Protein AF-A0A3A4S8Z6-F1 (afdb_monomer)

Sequence (65 aa):
MQVVISSALISAFIKAGKDDYVGGLAGQISGLIKEIKPAGQLLEELVEETVEILSRRLPGEVVAK

pLDDT: mean 87.83, std 9.51, range [58.03, 98.69]

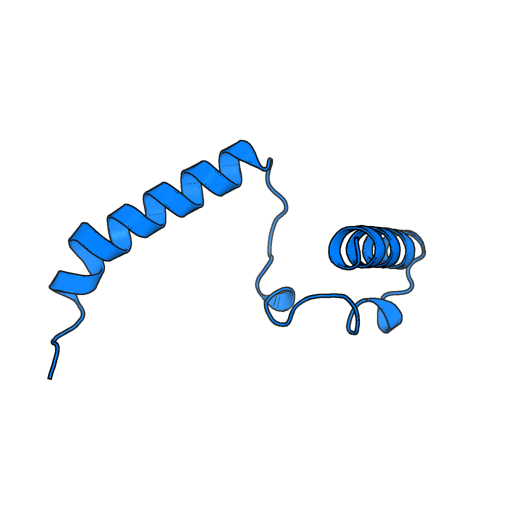Radius of gyration: 17.13 Å; Cα contacts (8 Å, |Δi|>4): 18; chains: 1; bounding box: 40×26×41 Å

Mean predicted aligned error: 7.91 Å

Foldseek 3Di:
DLLVVLVVVLVVCVVVVNVVVNVVSDDPCV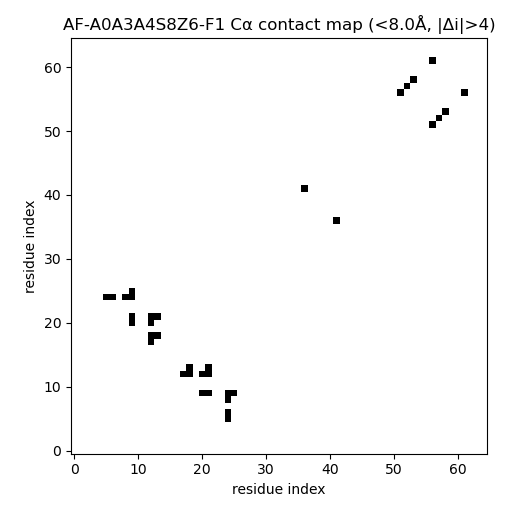VVDPDDDDPVVVVVVVVVVVCCCVVPVCVVPDDDD

Secondary structure (DSSP, 8-state):
-HHHHHHHHHHHHHHTT-GGGTTTTS-GGGGG------HHHHHHHHHHHHHHIIIIIHHHH----

Structure (mmCIF, N/CA/C/O backbone):
data_AF-A0A3A4S8Z6-F1
#
_entry.id   AF-A0A3A4S8Z6-F1
#
loop_
_atom_site.group_PDB
_atom_site.id
_atom_site.type_symbol
_atom_site.label_atom_id
_atom_site.label_alt_id
_atom_site.label_comp_id
_atom_site.label_asym_id
_atom_site.label_entity_id
_atom_site.label_seq_id
_atom_site.pdbx_PDB_ins_code
_atom_site.Cartn_x
_atom_site.Cartn_y
_atom_site.Cartn_z
_atom_site.occupancy
_atom_site.B_iso_or_equiv
_atom_site.auth_seq_id
_atom_site.auth_comp_id
_atom_site.auth_asym_id
_atom_site.auth_atom_id
_atom_site.pdbx_PDB_model_num
ATOM 1 N N . MET A 1 1 ? 18.958 -9.847 0.494 1.00 58.03 1 MET A N 1
ATOM 2 C CA . MET A 1 1 ? 19.608 -10.064 -0.822 1.00 58.03 1 MET A CA 1
ATOM 3 C C . MET A 1 1 ? 18.711 -10.823 -1.801 1.00 58.03 1 MET A C 1
ATOM 5 O O . MET A 1 1 ? 18.578 -10.373 -2.929 1.00 58.03 1 MET A O 1
ATOM 9 N N . GLN A 1 2 ? 18.053 -11.912 -1.378 1.00 74.00 2 GLN A N 1
ATOM 10 C CA . GLN A 1 2 ? 17.177 -12.731 -2.236 1.00 74.00 2 GLN A CA 1
ATOM 11 C C . GLN A 1 2 ? 16.067 -11.930 -2.949 1.00 74.00 2 GLN A C 1
ATOM 13 O O . GLN A 1 2 ? 15.899 -12.092 -4.155 1.00 74.00 2 GLN A O 1
ATOM 18 N N . VAL A 1 3 ? 15.385 -11.010 -2.254 1.00 75.50 3 VAL A N 1
ATOM 19 C CA . VAL A 1 3 ? 14.341 -10.153 -2.856 1.00 75.50 3 VAL A CA 1
ATOM 20 C C . VAL A 1 3 ? 14.899 -9.254 -3.963 1.00 75.50 3 VAL A C 1
ATOM 22 O O . VAL A 1 3 ? 14.334 -9.192 -5.045 1.00 75.50 3 VAL A O 1
ATOM 25 N N . VAL A 1 4 ? 16.052 -8.618 -3.739 1.00 81.19 4 VAL A N 1
ATOM 26 C CA . VAL A 1 4 ? 16.684 -7.717 -4.723 1.00 81.19 4 VAL A CA 1
ATOM 27 C C . VAL A 1 4 ? 17.078 -8.470 -5.996 1.00 81.19 4 VAL A C 1
ATOM 29 O O . VAL A 1 4 ? 16.812 -7.998 -7.098 1.00 81.19 4 VAL A O 1
ATOM 32 N N . ILE A 1 5 ? 17.672 -9.660 -5.848 1.00 83.88 5 ILE A N 1
ATOM 33 C CA . ILE A 1 5 ? 18.063 -10.505 -6.986 1.00 83.88 5 ILE A CA 1
ATOM 34 C C . ILE A 1 5 ? 16.822 -10.985 -7.750 1.00 83.88 5 ILE A C 1
ATOM 36 O O . ILE A 1 5 ? 16.805 -10.942 -8.978 1.00 83.88 5 ILE A O 1
ATOM 40 N N . SER A 1 6 ? 15.768 -11.382 -7.034 1.00 82.06 6 SER A N 1
ATOM 41 C CA . SER A 1 6 ? 14.513 -11.836 -7.646 1.00 82.06 6 SER A CA 1
ATOM 42 C C . SER A 1 6 ? 13.842 -10.710 -8.435 1.00 82.06 6 SER A C 1
ATOM 44 O O . SER A 1 6 ? 13.486 -10.910 -9.592 1.00 82.06 6 SER A O 1
ATOM 46 N N . SER A 1 7 ? 13.765 -9.497 -7.877 1.00 81.38 7 SER A N 1
ATOM 47 C CA . SER A 1 7 ? 13.217 -8.325 -8.573 1.00 81.38 7 SER A CA 1
ATOM 48 C C . SER A 1 7 ? 14.027 -7.943 -9.815 1.00 81.38 7 SER A C 1
ATOM 50 O O . SER A 1 7 ? 13.450 -7.594 -10.846 1.00 81.38 7 SER A O 1
ATOM 52 N N . ALA A 1 8 ? 15.359 -8.035 -9.749 1.00 85.25 8 ALA A N 1
ATOM 53 C CA . ALA A 1 8 ? 16.221 -7.775 -10.899 1.00 85.25 8 ALA A CA 1
ATOM 54 C C . ALA A 1 8 ? 16.005 -8.803 -12.025 1.00 85.25 8 ALA A C 1
ATOM 56 O O . ALA A 1 8 ? 15.890 -8.417 -13.189 1.00 85.25 8 ALA A O 1
ATOM 57 N N . LEU A 1 9 ? 15.891 -10.092 -11.682 1.00 86.38 9 LEU A N 1
ATOM 58 C CA . LEU A 1 9 ? 15.608 -11.169 -12.638 1.00 86.38 9 LEU A CA 1
ATOM 59 C C . LEU A 1 9 ? 14.228 -11.018 -13.288 1.00 86.38 9 LEU A C 1
ATOM 61 O O . LEU A 1 9 ? 14.128 -11.112 -14.508 1.00 86.38 9 LEU A O 1
ATOM 65 N N . ILE A 1 10 ? 13.190 -10.700 -12.506 1.00 85.94 10 ILE A N 1
ATOM 66 C CA . ILE A 1 10 ? 11.850 -10.392 -13.034 1.00 85.94 10 ILE A CA 1
ATOM 67 C C . ILE A 1 10 ? 11.929 -9.253 -14.047 1.00 85.94 10 ILE A C 1
ATOM 69 O O . ILE A 1 10 ? 11.427 -9.379 -15.161 1.00 85.94 10 ILE A O 1
ATOM 73 N N . SER A 1 11 ? 12.597 -8.152 -13.687 1.00 84.94 11 SER A N 1
ATOM 74 C CA . SER A 1 11 ? 12.732 -6.997 -14.577 1.00 84.94 11 SER A CA 1
ATOM 75 C C . SER A 1 11 ? 13.452 -7.359 -15.881 1.00 84.94 11 SER A C 1
ATOM 77 O O . SER A 1 11 ? 13.059 -6.893 -16.950 1.00 84.94 11 SER A O 1
ATOM 79 N N . ALA A 1 12 ? 14.479 -8.212 -15.815 1.00 88.88 12 ALA A N 1
ATOM 80 C CA . ALA A 1 12 ? 15.197 -8.691 -16.991 1.00 88.88 12 ALA A CA 1
ATOM 81 C C . ALA A 1 12 ? 14.326 -9.588 -17.888 1.00 88.88 12 ALA A C 1
ATOM 83 O O . ALA A 1 12 ? 14.330 -9.400 -19.103 1.00 88.88 12 ALA A O 1
ATOM 84 N N . PHE A 1 13 ? 13.549 -10.512 -17.313 1.00 89.00 13 PHE A N 1
ATOM 85 C CA . PHE A 1 13 ? 12.645 -11.375 -18.077 1.00 89.00 13 PHE A CA 1
ATOM 86 C C . PHE A 1 13 ? 11.526 -10.590 -18.761 1.00 89.00 13 PHE A C 1
ATOM 88 O O . PHE A 1 13 ? 11.293 -10.809 -19.948 1.00 89.00 13 PHE A O 1
ATOM 95 N N . ILE A 1 14 ? 10.931 -9.611 -18.071 1.00 85.38 14 ILE A N 1
ATOM 96 C CA . ILE A 1 14 ? 9.937 -8.703 -18.664 1.00 85.38 14 ILE A CA 1
ATOM 97 C C . ILE A 1 14 ? 10.553 -7.939 -19.846 1.00 85.38 14 ILE A C 1
ATOM 99 O O . ILE A 1 14 ? 9.993 -7.917 -20.938 1.00 85.38 14 ILE A O 1
ATOM 103 N N . LYS A 1 15 ? 11.750 -7.355 -19.675 1.00 88.81 15 LYS A N 1
ATOM 104 C CA . LYS A 1 15 ? 12.442 -6.629 -20.760 1.00 88.81 15 LYS A CA 1
ATOM 105 C C . LYS A 1 15 ? 12.797 -7.518 -21.954 1.00 88.81 15 LYS A C 1
ATOM 107 O O . LYS A 1 15 ? 12.877 -7.020 -23.072 1.00 88.81 15 LYS A O 1
ATOM 112 N N . ALA A 1 16 ? 13.032 -8.806 -21.721 1.00 92.69 16 ALA A N 1
ATOM 113 C CA . ALA A 1 16 ? 13.371 -9.777 -22.754 1.00 92.69 16 ALA A CA 1
ATOM 114 C C . ALA A 1 16 ? 12.142 -10.438 -23.413 1.00 92.69 16 ALA A C 1
ATOM 116 O O . ALA A 1 16 ? 12.329 -11.290 -24.283 1.00 92.69 16 ALA A O 1
ATOM 117 N N . GLY A 1 17 ? 10.911 -10.095 -23.003 1.00 86.56 17 GLY A N 1
ATOM 118 C CA . GLY A 1 17 ? 9.683 -10.752 -23.475 1.00 86.56 17 GLY A CA 1
ATOM 119 C C . GLY A 1 17 ? 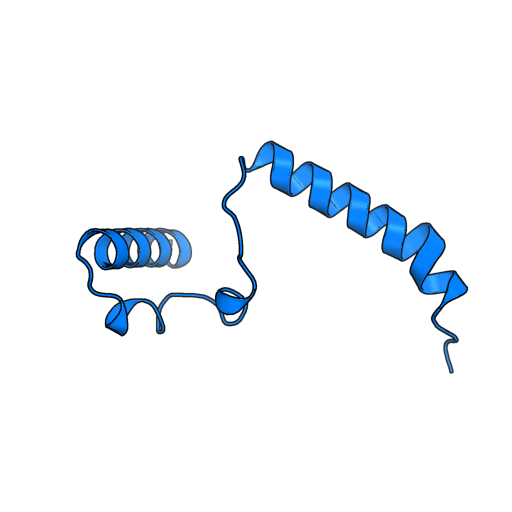9.615 -12.233 -23.089 1.00 86.56 17 GLY A C 1
ATOM 120 O O . GLY A 1 17 ? 9.164 -13.071 -23.867 1.00 86.56 17 GLY A O 1
ATOM 121 N N . LYS A 1 18 ? 10.167 -12.580 -21.924 1.00 86.75 18 LYS A N 1
ATOM 122 C CA . LYS A 1 18 ? 10.316 -13.946 -21.403 1.00 86.75 18 LYS A CA 1
ATOM 123 C C . LYS A 1 18 ? 9.354 -14.183 -20.239 1.00 86.75 18 LYS A C 1
ATOM 125 O O . LYS A 1 18 ? 9.762 -14.607 -19.158 1.00 86.75 18 LYS A O 1
ATOM 130 N N . ASP A 1 19 ? 8.079 -13.898 -20.475 1.00 80.31 19 ASP A N 1
ATOM 131 C CA . ASP A 1 19 ? 7.039 -13.834 -19.441 1.00 80.31 19 ASP A CA 1
ATOM 132 C C . ASP A 1 19 ? 6.811 -15.179 -18.725 1.00 80.31 19 ASP A C 1
ATOM 134 O O . ASP A 1 19 ? 6.507 -15.199 -17.531 1.00 80.31 19 ASP A O 1
ATOM 138 N N . ASP A 1 20 ? 7.096 -16.303 -19.395 1.00 81.38 20 ASP A N 1
ATOM 139 C CA . ASP A 1 20 ? 7.045 -17.660 -18.824 1.00 81.38 20 ASP A CA 1
ATOM 140 C C . ASP A 1 20 ? 7.938 -17.835 -17.578 1.00 81.38 20 ASP A C 1
ATOM 142 O O . ASP A 1 20 ? 7.671 -18.678 -16.721 1.00 81.38 20 ASP A O 1
ATOM 146 N N . TYR A 1 21 ? 8.996 -17.026 -17.444 1.00 79.06 21 TYR A N 1
ATOM 147 C CA . TYR A 1 21 ? 9.943 -17.088 -16.326 1.00 79.06 21 TYR A CA 1
ATOM 148 C C . TYR A 1 21 ? 9.625 -16.096 -15.198 1.00 79.06 21 TYR A C 1
ATOM 150 O O . TYR A 1 21 ? 10.301 -16.089 -14.167 1.00 79.06 21 TYR A O 1
ATOM 158 N N . VAL A 1 22 ? 8.592 -15.263 -15.360 1.00 75.75 22 VAL A N 1
ATOM 159 C CA . VAL A 1 22 ? 8.190 -14.257 -14.366 1.00 75.75 22 VAL A CA 1
ATOM 160 C C . VAL A 1 22 ? 7.375 -14.891 -13.235 1.00 75.75 22 VAL A C 1
ATOM 162 O O . VAL A 1 22 ? 7.540 -14.512 -12.076 1.00 75.75 22 VAL A O 1
ATOM 165 N N . GLY A 1 23 ? 6.552 -15.901 -13.538 1.00 71.44 23 GLY A N 1
ATOM 166 C CA . GLY A 1 23 ? 5.604 -16.491 -12.583 1.00 71.44 23 GLY A CA 1
ATOM 167 C C . GLY A 1 23 ? 6.239 -17.119 -11.335 1.00 71.44 23 GLY A C 1
ATOM 168 O O . GLY A 1 23 ? 5.660 -17.038 -10.258 1.00 71.44 23 GLY A O 1
ATOM 169 N N . GLY A 1 24 ? 7.443 -17.693 -11.445 1.00 71.00 24 GLY A N 1
ATOM 170 C CA . GLY A 1 24 ? 8.161 -18.277 -10.298 1.00 71.00 24 GLY A CA 1
ATOM 171 C C . GLY A 1 24 ? 8.844 -17.251 -9.388 1.00 71.00 24 GLY A C 1
ATOM 172 O O . GLY A 1 24 ? 9.274 -17.589 -8.287 1.00 71.00 24 GLY A O 1
ATOM 173 N N . LEU A 1 25 ? 8.966 -16.007 -9.851 1.00 67.25 25 LEU A N 1
ATOM 174 C CA . LEU A 1 25 ? 9.654 -14.932 -9.142 1.00 67.25 25 LEU A CA 1
ATOM 175 C C . LEU A 1 25 ? 8.682 -13.850 -8.648 1.00 67.25 25 LEU A C 1
ATOM 177 O O . LEU A 1 25 ? 8.972 -13.165 -7.667 1.00 67.25 25 LEU A O 1
ATOM 181 N N . ALA A 1 26 ? 7.531 -13.698 -9.303 1.00 73.75 26 ALA A N 1
ATOM 182 C CA . ALA A 1 26 ? 6.472 -12.794 -8.885 1.00 73.75 26 ALA A CA 1
ATOM 183 C C . ALA A 1 26 ? 5.696 -13.357 -7.680 1.00 73.75 26 ALA A C 1
ATOM 185 O O . ALA A 1 26 ? 5.412 -14.549 -7.593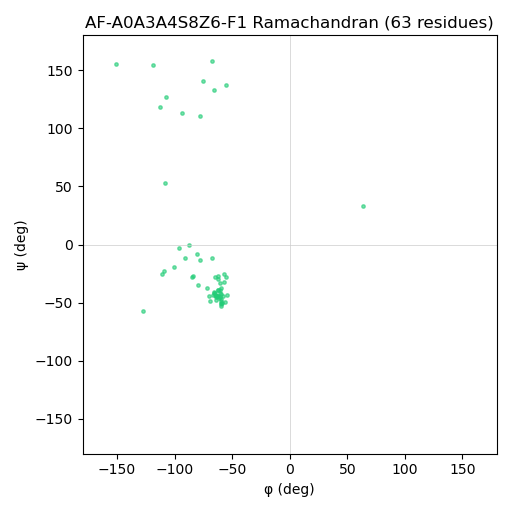 1.00 73.75 26 ALA A O 1
ATOM 186 N N . GLY A 1 27 ? 5.323 -12.487 -6.738 1.00 74.94 27 GLY A N 1
ATOM 187 C CA . GLY A 1 27 ? 4.474 -12.882 -5.611 1.00 74.94 27 GLY A CA 1
ATOM 188 C C . GLY A 1 27 ? 3.050 -13.240 -6.055 1.00 74.94 27 GLY A C 1
ATOM 189 O O . GLY A 1 27 ? 2.577 -12.756 -7.084 1.00 74.94 27 GLY A O 1
ATOM 190 N N . GLN A 1 28 ? 2.329 -14.023 -5.244 1.00 80.31 28 GLN A N 1
ATOM 191 C CA . GLN A 1 28 ? 0.945 -14.455 -5.526 1.00 80.31 28 GLN A CA 1
ATOM 192 C C . GLN A 1 28 ? -0.024 -13.284 -5.787 1.00 80.31 28 GLN A C 1
ATOM 194 O O . GLN A 1 28 ? -0.991 -13.424 -6.527 1.00 80.31 28 GLN A O 1
ATOM 199 N N . ILE A 1 29 ? 0.263 -12.114 -5.211 1.00 80.00 29 ILE A N 1
ATOM 200 C CA . ILE A 1 29 ? -0.536 -10.884 -5.328 1.00 80.00 29 ILE A CA 1
ATOM 201 C C . ILE A 1 29 ? -0.267 -10.131 -6.647 1.00 80.00 29 ILE A C 1
ATOM 203 O O . ILE A 1 29 ? -0.982 -9.191 -6.974 1.00 80.00 29 ILE A O 1
ATOM 207 N N . SER A 1 30 ? 0.733 -10.531 -7.441 1.00 80.44 30 SER A N 1
ATOM 208 C CA . SER A 1 30 ? 1.137 -9.810 -8.662 1.00 80.44 30 SER A CA 1
ATOM 209 C C . SER A 1 30 ? 0.008 -9.626 -9.681 1.00 80.44 30 SER A C 1
ATOM 211 O O . SER A 1 30 ? -0.059 -8.576 -10.311 1.00 80.44 30 SER A O 1
ATOM 213 N N . GLY A 1 31 ? -0.933 -10.572 -9.778 1.00 79.38 31 GLY A N 1
ATOM 214 C CA . GLY A 1 31 ? -2.118 -10.448 -10.639 1.00 79.38 31 GLY A CA 1
ATOM 215 C C . GLY A 1 31 ? -3.127 -9.373 -10.204 1.00 79.38 31 GLY A C 1
ATOM 216 O O . GLY A 1 31 ? -4.026 -9.038 -10.968 1.00 79.38 31 GLY A O 1
ATOM 217 N N . LEU A 1 32 ? -2.992 -8.822 -8.993 1.00 83.62 32 LEU A N 1
ATOM 218 C CA . LEU A 1 32 ? -3.807 -7.708 -8.497 1.00 83.62 32 LEU A CA 1
ATOM 219 C C . LEU A 1 32 ? -3.178 -6.338 -8.798 1.00 83.62 32 LEU A C 1
ATOM 221 O O . LEU A 1 32 ? -3.851 -5.317 -8.648 1.00 83.62 32 LEU A O 1
ATOM 225 N N . ILE A 1 33 ? -1.914 -6.298 -9.238 1.00 86.44 33 ILE A N 1
ATOM 226 C CA . ILE A 1 33 ? -1.211 -5.057 -9.574 1.00 86.44 33 ILE A CA 1
ATOM 227 C C . ILE A 1 33 ? -1.687 -4.581 -10.949 1.00 86.44 33 ILE A C 1
ATOM 229 O O . ILE A 1 33 ? -1.394 -5.198 -11.970 1.00 86.44 33 ILE A O 1
ATOM 233 N N . LYS A 1 34 ? -2.423 -3.467 -10.973 1.00 88.62 34 LYS A N 1
ATOM 234 C CA . LYS A 1 34 ? -2.966 -2.864 -12.205 1.00 88.62 34 LYS A CA 1
ATOM 235 C C . LYS A 1 34 ? -2.157 -1.669 -12.703 1.00 88.62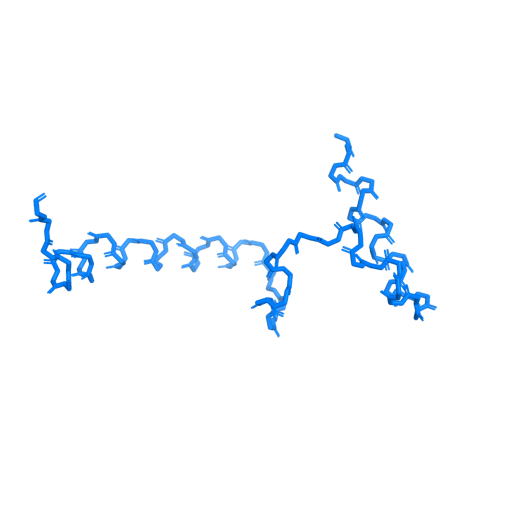 34 LYS A C 1
ATOM 237 O O . LYS A 1 34 ? -2.275 -1.288 -13.861 1.00 88.62 34 LYS A O 1
ATOM 242 N N . GLU A 1 35 ? -1.352 -1.077 -11.829 1.00 91.56 35 GLU A N 1
ATOM 243 C CA . GLU A 1 35 ? -0.618 0.155 -12.094 1.00 91.56 35 GLU A CA 1
ATOM 244 C C . GLU A 1 35 ? 0.687 0.207 -11.292 1.00 91.56 35 GLU A C 1
ATOM 246 O O . GLU A 1 35 ? 0.819 -0.430 -10.246 1.00 91.56 35 GLU A O 1
ATOM 251 N N . ILE A 1 36 ? 1.657 0.973 -11.796 1.00 91.06 36 ILE A N 1
ATOM 252 C CA . ILE A 1 36 ? 2.934 1.240 -11.126 1.00 91.06 36 ILE A CA 1
ATOM 253 C C . ILE A 1 36 ? 2.909 2.686 -10.630 1.00 91.06 36 ILE A C 1
ATOM 255 O O . ILE A 1 36 ? 2.693 3.601 -11.423 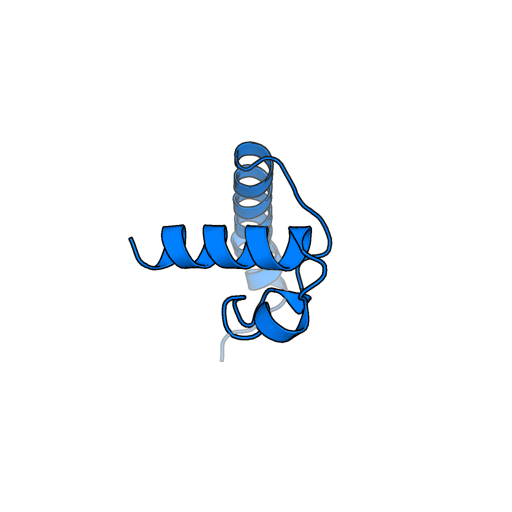1.00 91.06 36 ILE A O 1
ATOM 259 N N . LYS A 1 37 ? 3.177 2.891 -9.336 1.00 93.06 37 LYS A N 1
ATOM 260 C CA . LYS A 1 37 ? 3.180 4.210 -8.682 1.00 93.06 37 LYS A CA 1
ATOM 261 C C . LYS A 1 37 ? 4.553 4.557 -8.095 1.00 93.06 37 LYS A C 1
ATOM 263 O O . LYS A 1 37 ? 5.308 3.644 -7.742 1.00 93.06 37 LYS A O 1
ATOM 268 N N . PRO A 1 38 ? 4.888 5.852 -7.934 1.00 97.06 38 PRO A N 1
ATOM 269 C CA . PRO A 1 38 ? 6.011 6.271 -7.102 1.00 97.06 38 PRO A CA 1
ATOM 270 C C . PRO A 1 38 ? 5.873 5.721 -5.677 1.00 97.06 38 PRO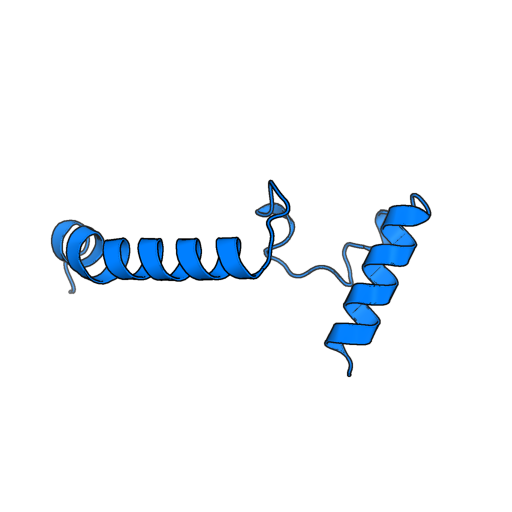 A C 1
ATOM 272 O O . PRO A 1 38 ? 4.795 5.767 -5.091 1.00 97.06 38 PRO A O 1
ATOM 275 N N . ALA A 1 39 ? 6.972 5.233 -5.098 1.00 94.62 39 ALA A N 1
ATOM 276 C CA . ALA A 1 39 ? 6.934 4.536 -3.810 1.00 94.62 39 ALA A CA 1
ATOM 277 C C . ALA A 1 39 ? 6.378 5.393 -2.658 1.00 94.62 39 ALA A C 1
ATOM 279 O O . ALA A 1 39 ? 5.659 4.874 -1.811 1.00 94.62 39 ALA A O 1
ATOM 280 N N . GLY A 1 40 ? 6.690 6.696 -2.640 1.00 97.50 40 GLY A N 1
ATOM 281 C CA . GLY A 1 40 ? 6.171 7.623 -1.628 1.00 97.50 40 GLY A CA 1
ATOM 282 C C . GLY A 1 40 ? 4.654 7.784 -1.712 1.00 97.50 40 GLY A C 1
ATOM 283 O O . GLY A 1 40 ? 3.974 7.617 -0.707 1.00 97.50 40 GLY A O 1
ATOM 284 N N . GLN A 1 41 ? 4.139 8.001 -2.925 1.00 97.88 41 GLN A N 1
ATOM 285 C CA . GLN A 1 41 ? 2.702 8.097 -3.183 1.00 97.88 41 GLN A CA 1
ATOM 286 C C . GLN A 1 41 ? 1.980 6.793 -2.813 1.00 97.88 41 GLN A C 1
ATOM 288 O O . GLN A 1 41 ? 0.968 6.824 -2.126 1.00 97.88 41 GLN A O 1
ATOM 293 N N . LEU A 1 42 ? 2.521 5.639 -3.222 1.00 96.62 42 LEU A N 1
ATOM 294 C CA . LEU A 1 42 ? 1.936 4.337 -2.889 1.00 96.62 42 LEU A CA 1
ATOM 295 C C . LEU A 1 42 ? 1.824 4.139 -1.373 1.00 96.62 42 LEU A C 1
ATOM 297 O O . LEU A 1 42 ? 0.807 3.657 -0.889 1.00 96.62 42 LEU A O 1
ATOM 301 N N . LEU A 1 43 ? 2.876 4.481 -0.626 1.00 97.69 43 LEU A N 1
ATOM 302 C CA . LEU A 1 43 ? 2.882 4.318 0.824 1.00 97.69 43 LEU A CA 1
ATOM 303 C C . LEU A 1 43 ? 1.863 5.236 1.506 1.00 97.69 43 LEU A C 1
ATOM 305 O O . LEU A 1 43 ? 1.196 4.800 2.439 1.00 97.69 43 LEU A O 1
ATOM 309 N N . GLU A 1 44 ? 1.745 6.479 1.045 1.00 98.44 44 GLU A N 1
ATOM 310 C CA . GLU A 1 44 ? 0.765 7.438 1.557 1.00 98.44 44 GLU A CA 1
ATOM 311 C C . GLU A 1 44 ? -0.669 6.924 1.370 1.00 98.44 44 GLU A C 1
ATOM 313 O O . GLU A 1 44 ? -1.404 6.805 2.350 1.00 98.44 44 GLU A O 1
ATOM 318 N N . GLU A 1 45 ? -1.018 6.501 0.152 1.00 97.88 45 GLU A N 1
ATOM 319 C CA . GLU A 1 45 ? -2.336 5.934 -0.167 1.00 97.88 45 GLU A CA 1
ATOM 320 C C . GLU A 1 45 ? -2.639 4.673 0.663 1.00 97.88 45 GLU A C 1
ATOM 322 O O . GLU A 1 45 ? -3.740 4.521 1.192 1.00 97.88 45 GLU A O 1
ATOM 327 N N . LEU A 1 46 ? -1.652 3.780 0.834 1.00 97.50 46 LEU A N 1
ATOM 328 C CA . LEU A 1 46 ? -1.801 2.569 1.650 1.00 97.50 46 LEU A CA 1
ATOM 329 C C . LEU A 1 46 ? -2.125 2.894 3.113 1.00 97.50 46 LEU A C 1
ATOM 331 O O . LEU A 1 46 ? -2.943 2.212 3.735 1.00 97.50 46 LEU A O 1
ATOM 335 N N . VAL A 1 47 ? -1.470 3.909 3.682 1.00 98.38 47 VAL A N 1
ATOM 336 C CA . VAL A 1 47 ? -1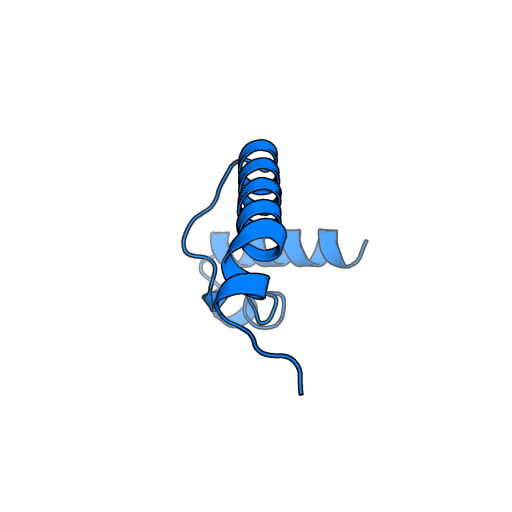.712 4.330 5.067 1.00 98.38 47 VAL A CA 1
ATOM 337 C C . VAL A 1 47 ? -3.085 4.983 5.194 1.00 98.38 47 VAL A C 1
ATOM 339 O O . VAL A 1 47 ? -3.817 4.653 6.127 1.00 98.38 47 VAL A O 1
ATOM 342 N N . GLU A 1 48 ? -3.456 5.857 4.258 1.00 98.69 48 GLU A N 1
ATOM 343 C CA . GLU A 1 48 ? -4.764 6.515 4.244 1.00 98.69 48 GLU A CA 1
ATOM 344 C C . GLU A 1 48 ? -5.913 5.498 4.181 1.00 98.69 48 GLU A C 1
ATOM 346 O O . GLU A 1 48 ? -6.799 5.514 5.041 1.00 98.69 48 GLU A O 1
ATOM 351 N N . GLU A 1 49 ? -5.858 4.550 3.240 1.00 98.25 49 GLU A N 1
ATOM 352 C CA . GLU A 1 49 ? -6.873 3.499 3.109 1.00 98.25 49 GLU A CA 1
ATOM 353 C C . GLU A 1 49 ? -6.923 2.612 4.362 1.00 98.25 49 GLU A C 1
ATOM 355 O O . GLU A 1 49 ? -7.999 2.262 4.850 1.00 98.25 49 GLU A O 1
ATOM 360 N N . THR A 1 50 ? -5.768 2.293 4.952 1.00 98.38 50 THR A N 1
ATOM 361 C CA . THR A 1 50 ? -5.715 1.523 6.204 1.00 98.38 50 THR A CA 1
ATOM 362 C C . THR A 1 50 ? -6.432 2.256 7.339 1.00 98.38 50 THR A C 1
ATOM 364 O O . THR A 1 50 ? -7.214 1.647 8.073 1.00 98.38 50 THR A O 1
ATOM 367 N N . VAL A 1 51 ? -6.202 3.564 7.486 1.00 98.56 51 VAL A N 1
ATOM 368 C CA . VAL A 1 51 ? -6.876 4.382 8.502 1.00 98.56 51 VAL A CA 1
ATOM 369 C C . VAL A 1 51 ? -8.382 4.418 8.253 1.00 98.56 51 VAL A C 1
ATOM 371 O O . VAL A 1 51 ? -9.151 4.233 9.198 1.00 98.56 51 VAL A O 1
ATOM 374 N N . GLU A 1 52 ? -8.823 4.597 7.008 1.00 98.50 52 GLU A N 1
ATOM 375 C CA . GLU A 1 52 ? -10.244 4.586 6.640 1.00 98.50 52 GLU A CA 1
ATOM 376 C C . GLU A 1 52 ? -10.912 3.241 6.981 1.00 98.50 52 GLU A C 1
ATOM 378 O O . GLU A 1 52 ? -11.975 3.201 7.616 1.00 98.50 52 GLU A O 1
ATOM 383 N N . ILE A 1 53 ? -10.261 2.128 6.622 1.00 98.12 53 ILE A N 1
ATOM 384 C CA . ILE A 1 53 ? -10.751 0.779 6.907 1.00 98.12 53 ILE A CA 1
ATOM 385 C C . ILE A 1 53 ? -10.898 0.575 8.412 1.00 98.12 53 ILE A C 1
ATOM 387 O O . ILE A 1 53 ? -11.970 0.190 8.874 1.00 98.12 53 ILE A O 1
ATOM 391 N N . LEU A 1 54 ? -9.846 0.843 9.185 1.00 97.75 54 LEU A N 1
ATOM 392 C CA . LEU A 1 54 ? -9.826 0.529 10.612 1.00 97.75 54 LEU A CA 1
ATOM 393 C C . LEU A 1 54 ? -10.731 1.447 11.438 1.00 97.75 54 LEU A C 1
ATOM 395 O O . LEU A 1 54 ? -11.361 0.986 12.387 1.00 97.75 54 LEU A O 1
ATOM 399 N N . SER A 1 55 ? -10.800 2.735 11.096 1.00 97.50 55 SER A N 1
ATOM 400 C CA . SER A 1 55 ? -11.548 3.723 11.883 1.00 97.50 55 SER A CA 1
ATOM 401 C C . SER A 1 55 ? -13.038 3.777 11.550 1.00 97.50 55 SER A C 1
ATOM 403 O O . SER A 1 55 ? -13.833 4.154 12.411 1.00 97.50 55 SER A O 1
ATOM 405 N N . ARG A 1 56 ? -13.431 3.414 10.321 1.00 97.38 56 ARG A N 1
ATOM 406 C CA . ARG A 1 56 ? -14.803 3.611 9.839 1.00 97.38 56 ARG A CA 1
ATOM 407 C C . ARG A 1 56 ? -15.436 2.349 9.268 1.00 97.38 56 ARG A C 1
ATOM 409 O O . ARG A 1 56 ? -16.507 1.964 9.735 1.00 97.38 56 ARG A O 1
ATOM 416 N N . ARG A 1 57 ? -14.822 1.720 8.260 1.00 97.50 57 ARG A N 1
ATOM 417 C CA . ARG A 1 57 ? -15.459 0.602 7.532 1.00 97.50 57 ARG A CA 1
ATOM 418 C C . ARG A 1 57 ? -15.572 -0.638 8.410 1.00 97.50 57 ARG A C 1
ATOM 420 O O . ARG A 1 57 ? -16.657 -1.186 8.555 1.00 97.50 57 ARG A O 1
ATOM 427 N N . LEU A 1 58 ? -14.484 -1.030 9.070 1.00 96.44 58 LEU A N 1
ATOM 428 C CA . LEU A 1 58 ? -14.445 -2.230 9.901 1.00 96.44 58 LEU A CA 1
ATOM 429 C C . LEU A 1 58 ? -15.467 -2.173 11.057 1.00 96.44 58 LEU A C 1
ATOM 431 O O . LEU A 1 58 ? -16.263 -3.106 11.146 1.00 96.44 58 LEU A O 1
ATOM 435 N N . PRO A 1 59 ? -15.546 -1.106 11.885 1.00 95.38 59 PRO A N 1
ATOM 436 C CA . PRO A 1 59 ? -16.559 -1.027 12.942 1.00 95.38 59 PRO A CA 1
ATOM 437 C C . PRO A 1 59 ? -18.004 -0.960 12.426 1.00 95.38 59 PRO A C 1
ATOM 439 O O . PRO A 1 59 ? -18.920 -1.366 13.137 1.00 95.38 59 PRO A O 1
ATOM 442 N N . GLY A 1 60 ? -18.220 -0.414 11.223 1.00 95.06 60 GLY A N 1
ATOM 443 C CA . GLY A 1 60 ? -19.552 -0.261 10.631 1.00 95.06 60 GLY A CA 1
ATOM 444 C C . GLY A 1 60 ? -20.062 -1.499 9.890 1.00 95.06 60 GLY A C 1
ATOM 445 O O . GLY A 1 60 ? -21.271 -1.703 9.807 1.00 95.06 60 GL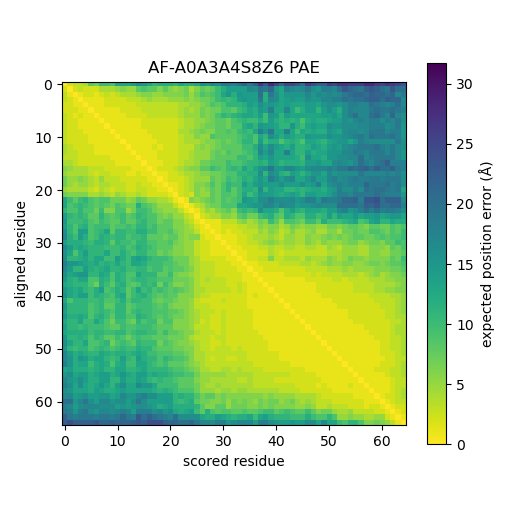Y A O 1
ATOM 446 N N . GLU A 1 61 ? -19.162 -2.319 9.349 1.00 96.12 61 GLU A N 1
ATOM 447 C CA . GLU A 1 61 ? -19.505 -3.434 8.455 1.00 96.12 61 GLU A CA 1
ATOM 448 C C . GLU A 1 61 ? -19.296 -4.810 9.100 1.00 96.12 61 GLU A C 1
ATOM 450 O O . GLU A 1 61 ? -19.920 -5.786 8.679 1.00 96.12 61 GLU A O 1
ATOM 455 N N . VAL A 1 62 ? -18.441 -4.914 10.123 1.00 95.56 62 VAL A N 1
ATOM 456 C CA . VAL A 1 62 ? -18.090 -6.196 10.745 1.00 95.56 62 VAL A CA 1
ATOM 457 C C . VAL A 1 62 ? -18.619 -6.276 12.171 1.00 95.56 62 VAL A C 1
ATOM 459 O O . VAL A 1 62 ? -18.199 -5.544 13.062 1.00 95.56 62 VAL A O 1
ATOM 462 N N . VAL A 1 63 ? -19.503 -7.247 12.405 1.00 91.44 63 VAL A N 1
ATOM 463 C CA . VAL A 1 63 ? -19.924 -7.650 13.751 1.00 91.44 63 VAL A CA 1
ATOM 464 C C . VAL A 1 63 ? -19.036 -8.804 14.206 1.00 91.44 63 VAL A C 1
ATOM 466 O O . VAL A 1 63 ? -19.092 -9.897 13.638 1.00 91.44 63 VAL A O 1
ATOM 469 N N . ALA A 1 64 ? -18.212 -8.564 15.226 1.00 84.56 64 ALA A N 1
ATOM 470 C CA . ALA A 1 64 ? -17.452 -9.626 15.878 1.00 84.56 64 ALA A CA 1
ATOM 471 C C . ALA A 1 64 ? -18.414 -10.590 16.597 1.00 84.56 64 ALA A C 1
ATOM 473 O O . ALA A 1 64 ? -19.336 -10.145 17.283 1.00 84.56 64 ALA A O 1
ATOM 474 N N . LYS A 1 65 ? -18.212 -11.898 16.407 1.00 74.44 65 LYS A N 1
ATOM 475 C CA . LYS A 1 65 ? -18.920 -12.959 17.137 1.00 74.44 65 LYS A CA 1
ATOM 476 C C . LYS A 1 65 ? -18.114 -13.416 18.341 1.00 74.44 65 LYS A C 1
ATOM 478 O O . LYS A 1 65 ? -16.872 -13.469 18.205 1.00 74.44 65 LYS A O 1
#

Solvent-accessible surface area (backbone atoms only — not comparable to full-atom values): 4076 Å² total; per-residue (Å²): 110,70,68,62,54,37,52,51,50,37,55,50,29,58,75,67,74,38,62,88,67,30,67,88,60,51,60,92,66,53,88,72,63,87,77,90,70,60,68,68,61,50,51,52,53,53,52,52,53,48,50,48,38,66,74,49,50,45,73,73,74,53,82,87,129